Protein AF-A0A7V6JJB6-F1 (afdb_monomer)

Nearest PDB structures (foldseek):
  4g84-assembly1_B  TM=2.401E-01  e=1.263E+00  Homo sapiens
  1nu0-assembly1_A  TM=2.089E-01  e=5.402E+00  Escherichia coli
  7cfy-assembly1_A  TM=2.595E-01  e=8.578E+00  Escherichia coli K-12

pLDDT: mean 91.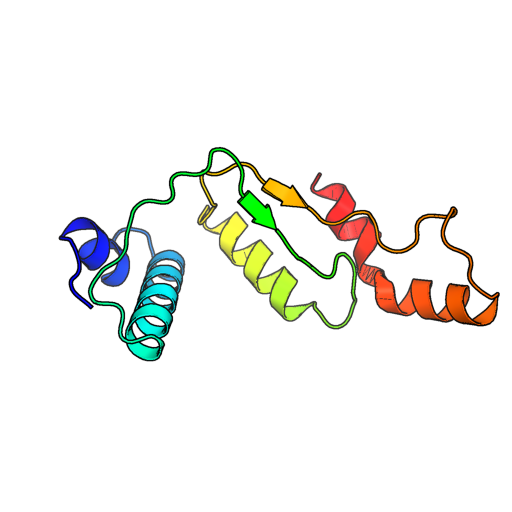01, std 6.94, range [66.25, 98.56]

Mean predicted aligned error: 4.43 Å

Secondary structure (DSSP, 8-state):
-B--HHHHHHHTTTT-HHHHHHHHHHHHHHHHTT--B------SEEEE---TT-GGGHHHHHHHHHHHHTT---SSEEEEPPPTT-TTS---HHHHHHHHHHTTTHHHHHTT-

Radius of gyration: 18.22 Å; Cα contacts (8 Å, |Δi|>4): 94; chains: 1; bounding box: 39×29×49 Å

Solvent-accessible surface area (backbone atoms only — not comparable to full-atom values): 6893 Å² total; per-residue (Å²): 103,60,73,53,73,67,55,47,41,32,48,75,29,79,69,38,68,67,45,13,51,51,46,48,51,55,48,53,52,32,52,77,69,70,36,62,54,87,75,85,84,81,68,77,61,48,7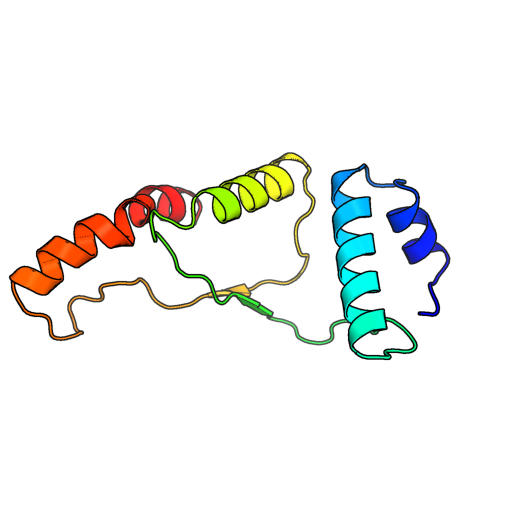4,50,86,64,78,70,21,36,50,90,48,49,71,60,52,54,51,48,52,53,30,56,76,70,67,62,66,79,92,60,51,66,49,67,66,77,72,84,80,52,88,87,57,90,74,53,75,68,52,56,56,53,46,56,58,46,37,61,38,35,69,72,58,58,77,76,111

Sequence (113 aa):
MILTKEQQALLDGEKGETMAKVMKTLIMYGEAFSAERMVPVTSEYGHSVISFGIGVMEPVYDLYSKLLEENVVSKQKFSADPRPLDNKVPSSFLQNIVFKIMYSKQNRLEEQL

Foldseek 3Di:
DDDDPVLVCQLVAVLHDLSVVVSVVVVVVCVVVVHPDDDDDDDQEAEDEDPAQFPVCVVVVVNVVVCVVSVVDDPHHYDYDPDPDDVPDDDDPVRVVVSCNRNVRRVVVVVVD

Structure (mmCIF, N/CA/C/O backbone):
data_AF-A0A7V6JJB6-F1
#
_entry.id   AF-A0A7V6JJB6-F1
#
loop_
_atom_site.group_PDB
_atom_site.id
_atom_site.type_symbol
_atom_site.label_atom_id
_atom_site.label_alt_id
_atom_site.label_comp_id
_atom_site.label_asym_id
_atom_site.label_entity_id
_atom_site.label_seq_id
_atom_site.pdbx_PDB_ins_code
_atom_site.Cartn_x
_atom_site.Cartn_y
_atom_site.Cartn_z
_atom_site.occupancy
_atom_site.B_iso_or_equiv
_atom_site.auth_seq_id
_atom_site.auth_comp_id
_atom_site.auth_asym_id
_atom_site.auth_atom_id
_atom_site.pdbx_PDB_model_num
ATOM 1 N N . MET A 1 1 ? -20.628 -1.430 8.001 1.00 92.69 1 MET A N 1
ATOM 2 C CA . MET 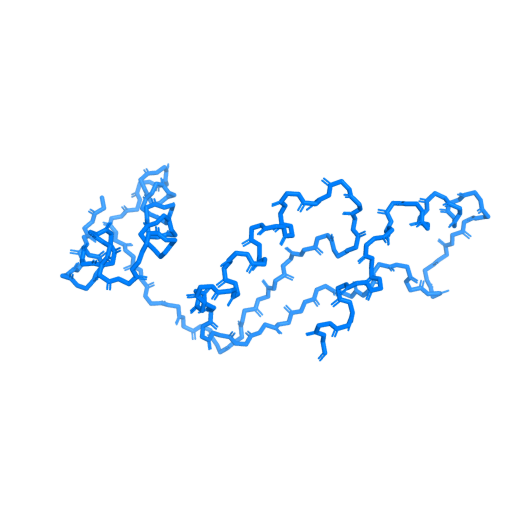A 1 1 ? -19.413 -1.827 8.747 1.00 92.69 1 MET A CA 1
ATOM 3 C C . MET A 1 1 ? -19.491 -1.322 10.182 1.00 92.69 1 MET A C 1
ATOM 5 O O . MET A 1 1 ? -19.837 -0.167 10.386 1.00 92.69 1 MET A O 1
ATOM 9 N N . ILE A 1 2 ? -19.180 -2.166 11.163 1.00 97.50 2 ILE A N 1
ATOM 10 C CA . ILE A 1 2 ? -19.064 -1.829 12.584 1.00 97.50 2 ILE A CA 1
ATOM 11 C C . ILE A 1 2 ? -17.615 -1.412 12.844 1.00 97.50 2 ILE A C 1
ATOM 13 O O . ILE A 1 2 ? -16.695 -2.199 12.607 1.00 97.50 2 ILE A O 1
ATOM 17 N N . LEU A 1 3 ? -17.422 -0.180 13.319 1.00 97.88 3 LEU A N 1
ATOM 18 C CA . LEU A 1 3 ? -16.105 0.390 13.604 1.00 97.88 3 LEU A CA 1
ATOM 19 C C . LEU A 1 3 ? -15.834 0.422 15.108 1.00 97.88 3 LEU A C 1
ATOM 21 O O . LEU A 1 3 ? -16.731 0.691 15.909 1.00 97.88 3 LEU A O 1
ATOM 25 N N . THR A 1 4 ? -14.583 0.180 15.498 1.00 98.25 4 THR A N 1
ATOM 26 C CA . THR A 1 4 ? -14.121 0.485 16.859 1.00 98.25 4 THR A CA 1
ATOM 27 C C . THR A 1 4 ? -13.951 1.995 17.042 1.00 98.25 4 THR A C 1
ATOM 29 O O . THR A 1 4 ? -13.920 2.754 16.071 1.00 98.25 4 THR A O 1
ATOM 32 N N . LYS A 1 5 ? -13.797 2.451 18.293 1.00 98.31 5 LYS A N 1
ATOM 33 C CA . LYS A 1 5 ? -13.536 3.870 18.587 1.00 98.31 5 LYS A CA 1
ATOM 34 C C . LYS A 1 5 ? -12.257 4.361 17.913 1.00 98.31 5 LYS A C 1
ATOM 36 O O . LYS A 1 5 ? -12.242 5.456 17.368 1.00 98.31 5 LYS A O 1
ATOM 41 N N . GLU A 1 6 ? -11.214 3.537 17.908 1.00 97.50 6 GLU A N 1
ATOM 42 C CA . GLU A 1 6 ? -9.943 3.860 17.261 1.00 97.50 6 GLU A CA 1
ATOM 43 C C . GLU A 1 6 ? -10.107 3.96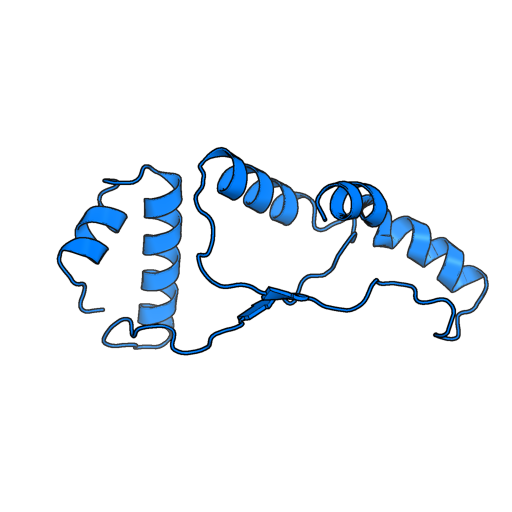8 15.740 1.00 97.50 6 GLU A C 1
ATOM 45 O O . GLU A 1 6 ? -9.571 4.883 15.124 1.00 97.50 6 GLU A O 1
ATOM 50 N N . GLN A 1 7 ? -10.876 3.069 15.118 1.00 97.62 7 GLN A N 1
ATOM 51 C CA . GLN A 1 7 ? -11.141 3.122 13.675 1.00 97.62 7 GLN A CA 1
ATOM 52 C C . GLN A 1 7 ? -11.955 4.360 13.288 1.00 97.62 7 GLN A C 1
ATOM 54 O O . GLN A 1 7 ? -11.655 4.989 12.274 1.00 97.62 7 GLN A O 1
ATOM 59 N N . GLN A 1 8 ? -12.942 4.734 14.107 1.00 98.44 8 GLN A N 1
ATOM 60 C CA . GLN A 1 8 ? -13.708 5.961 13.908 1.00 98.44 8 GLN A CA 1
ATOM 61 C C . GLN A 1 8 ? -12.820 7.203 14.057 1.00 98.44 8 GLN A C 1
ATOM 63 O O . GLN A 1 8 ? -12.848 8.065 13.190 1.00 98.44 8 GLN A O 1
ATOM 68 N N . ALA A 1 9 ? -11.959 7.264 15.077 1.00 98.56 9 ALA A N 1
ATOM 69 C CA . ALA A 1 9 ? -11.045 8.392 15.261 1.00 98.56 9 ALA A CA 1
ATOM 70 C C . ALA A 1 9 ? -10.058 8.552 14.085 1.00 98.56 9 ALA A C 1
ATOM 72 O O . ALA A 1 9 ? -9.776 9.668 13.644 1.00 98.56 9 ALA A O 1
ATOM 73 N N . LEU A 1 10 ? -9.583 7.438 13.513 1.00 97.81 10 LEU A N 1
ATOM 74 C CA . LEU A 1 10 ? -8.785 7.456 12.283 1.00 97.81 10 LEU A CA 1
ATOM 75 C C . LEU A 1 10 ? -9.575 8.002 11.087 1.00 97.81 10 LEU A C 1
ATOM 77 O O . LEU A 1 10 ? -9.028 8.792 10.320 1.00 97.81 10 LEU A O 1
ATOM 81 N N . LEU A 1 11 ? -10.842 7.605 10.933 1.00 98.38 11 LEU A N 1
ATOM 82 C CA . LEU A 1 11 ? -11.730 8.124 9.890 1.00 98.38 11 LEU A CA 1
ATOM 83 C C . LEU A 1 11 ? -12.011 9.625 10.065 1.00 98.38 11 LEU A C 1
ATOM 85 O O . LEU A 1 11 ? -12.048 10.354 9.076 1.00 98.38 11 LEU A O 1
ATOM 89 N N . ASP A 1 12 ? -12.146 10.082 11.310 1.00 98.50 12 ASP A N 1
ATOM 90 C CA . ASP A 1 12 ? -12.384 11.484 11.671 1.00 98.50 12 ASP A CA 1
ATOM 91 C C . ASP A 1 12 ? -11.123 12.360 11.525 1.00 98.50 12 ASP A C 1
ATOM 93 O O . ASP A 1 12 ? -11.190 13.581 11.668 1.00 98.50 12 ASP A O 1
ATOM 97 N N . GLY A 1 13 ? -9.972 11.759 11.201 1.00 98.06 13 GLY A N 1
ATOM 98 C CA . GLY A 1 13 ? -8.743 12.480 10.874 1.00 98.06 13 GLY A CA 1
ATOM 99 C C . GLY A 1 13 ? -7.771 12.680 12.032 1.00 98.06 13 GLY A C 1
ATOM 100 O O . GLY A 1 13 ? -6.847 13.480 11.899 1.00 98.06 13 GLY A O 1
ATOM 101 N N . GLU A 1 14 ? -7.890 11.932 13.135 1.00 98.00 14 GLU A N 1
ATOM 102 C CA . GLU A 1 14 ? -6.963 12.028 14.280 1.00 98.00 14 GLU A CA 1
ATOM 103 C C . GLU A 1 14 ? -5.485 11.815 13.878 1.00 98.00 14 GLU A C 1
ATOM 105 O O . GLU A 1 14 ? -4.567 12.331 14.517 1.00 98.00 14 GLU A O 1
ATOM 110 N N . LYS A 1 15 ? -5.237 11.070 12.793 1.00 96.00 15 LYS A N 1
ATOM 111 C CA . LYS A 1 15 ? -3.900 10.823 12.221 1.00 96.00 15 LYS A CA 1
ATOM 112 C C . LYS A 1 15 ? -3.672 11.522 10.877 1.00 96.00 15 LYS A C 1
ATOM 114 O O . LYS A 1 15 ? -2.849 11.069 10.088 1.00 96.00 15 LYS A O 1
ATOM 119 N N . GLY A 1 16 ? -4.384 12.616 10.624 1.00 97.38 16 GLY A N 1
ATOM 120 C CA . GLY A 1 16 ? -4.266 13.404 9.400 1.00 97.38 16 GLY A CA 1
ATOM 121 C C . GLY A 1 16 ? -5.155 12.916 8.254 1.00 97.38 16 GLY A C 1
ATOM 122 O O . GLY A 1 16 ? -5.751 11.836 8.289 1.00 97.38 16 GLY A O 1
ATOM 123 N N . GLU A 1 17 ? -5.248 13.749 7.216 1.00 97.75 17 GLU A N 1
ATOM 124 C CA . GLU A 1 17 ? -6.193 13.567 6.110 1.00 97.75 17 GLU A CA 1
ATOM 125 C C . GLU A 1 17 ? -5.895 12.313 5.275 1.00 97.75 17 GLU A C 1
ATOM 127 O O . GLU A 1 17 ? -6.816 11.607 4.856 1.00 97.75 17 GLU A O 1
ATOM 132 N N . THR A 1 18 ? -4.619 11.993 5.042 1.00 97.81 18 THR A N 1
ATOM 133 C CA . THR A 1 18 ? -4.255 10.816 4.242 1.00 97.81 18 THR A CA 1
ATOM 134 C C . THR A 1 18 ? -4.624 9.519 4.947 1.00 97.81 18 THR A C 1
ATOM 136 O O . THR A 1 18 ? -5.208 8.638 4.316 1.00 97.81 18 THR A O 1
ATOM 139 N N . MET A 1 19 ? -4.390 9.406 6.259 1.00 97.62 19 MET A N 1
ATOM 140 C CA . MET A 1 19 ? -4.819 8.229 7.019 1.00 97.62 19 MET A CA 1
ATOM 141 C C . MET A 1 19 ? -6.350 8.099 7.052 1.00 97.62 19 MET A C 1
ATOM 143 O O . MET A 1 19 ? -6.870 6.994 6.895 1.00 97.62 19 MET A O 1
ATOM 147 N N . ALA A 1 20 ? -7.084 9.212 7.161 1.00 98.31 20 ALA A N 1
ATOM 148 C CA . ALA A 1 20 ? -8.544 9.196 7.056 1.00 98.31 20 ALA A CA 1
ATOM 149 C C . ALA A 1 20 ? -9.019 8.669 5.691 1.00 98.31 20 ALA A C 1
ATOM 151 O O . ALA A 1 20 ? -9.937 7.849 5.622 1.00 98.31 20 ALA A O 1
ATOM 152 N N . LYS A 1 21 ? -8.359 9.066 4.594 1.00 98.25 21 LYS A N 1
ATOM 153 C CA . LYS A 1 21 ? -8.636 8.538 3.245 1.00 98.25 21 LYS A CA 1
ATOM 154 C C . LYS A 1 21 ? -8.312 7.049 3.119 1.00 98.25 21 LYS A C 1
ATOM 156 O O . LYS A 1 21 ? -9.091 6.321 2.499 1.00 98.25 21 LYS A O 1
ATOM 161 N N . VAL A 1 22 ? -7.221 6.577 3.726 1.00 97.19 22 VAL A N 1
ATOM 162 C CA . VAL A 1 22 ? -6.902 5.141 3.796 1.00 97.19 22 VAL A CA 1
ATOM 163 C C . VAL A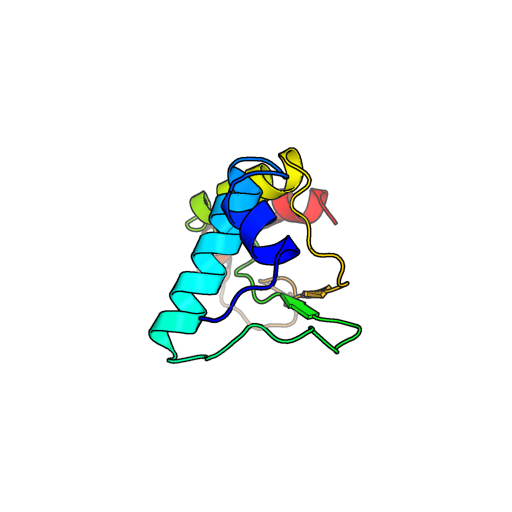 1 22 ? -8.004 4.387 4.542 1.00 97.19 22 VAL A C 1
ATOM 165 O O . VAL A 1 22 ? -8.552 3.424 4.005 1.00 97.19 22 VAL A O 1
ATOM 168 N N . MET A 1 23 ? -8.402 4.859 5.728 1.00 97.75 23 MET A N 1
ATOM 169 C CA . MET A 1 23 ? -9.470 4.244 6.521 1.00 97.75 23 MET A CA 1
ATOM 170 C C . MET A 1 23 ? -10.801 4.216 5.758 1.00 97.75 23 MET A C 1
ATOM 172 O O . MET A 1 23 ? -11.438 3.168 5.659 1.00 97.75 23 MET A O 1
ATOM 176 N N . LYS A 1 24 ? -11.185 5.334 5.129 1.00 98.38 24 LYS A N 1
ATOM 177 C CA . LYS A 1 24 ? -12.379 5.422 4.276 1.00 98.38 24 LYS A CA 1
ATOM 178 C C . LYS A 1 24 ? -12.342 4.410 3.131 1.00 98.38 24 LYS A C 1
ATOM 180 O O . LYS A 1 24 ? -13.349 3.763 2.864 1.00 98.38 24 LYS A O 1
ATOM 185 N N . THR A 1 25 ? -11.190 4.242 2.483 1.00 97.62 25 THR A N 1
ATOM 186 C CA . THR A 1 25 ? -11.016 3.271 1.392 1.00 97.62 25 THR A CA 1
ATOM 187 C C . THR A 1 25 ? -11.243 1.838 1.881 1.00 97.62 25 THR A C 1
ATOM 189 O O . THR A 1 25 ? -11.967 1.079 1.240 1.00 97.62 25 THR A O 1
ATOM 192 N N . LEU A 1 26 ? -10.695 1.470 3.046 1.00 97.19 26 LEU A N 1
ATOM 193 C CA . LEU A 1 26 ? -10.924 0.151 3.649 1.00 97.19 26 LEU A CA 1
ATOM 194 C C . LEU A 1 26 ? -12.400 -0.074 4.007 1.00 97.19 26 LEU A C 1
ATOM 196 O O . LEU A 1 26 ? -12.917 -1.172 3.810 1.00 97.19 26 LEU A O 1
ATOM 200 N N . ILE A 1 27 ? -13.088 0.963 4.494 1.00 98.06 27 ILE A N 1
ATOM 201 C CA . ILE A 1 27 ? -14.525 0.903 4.787 1.00 98.06 27 ILE A CA 1
ATOM 202 C C . ILE A 1 27 ? -15.334 0.675 3.515 1.00 98.06 27 ILE A C 1
ATOM 204 O O . ILE A 1 27 ? -16.161 -0.231 3.493 1.00 98.06 27 ILE A O 1
ATOM 208 N N . MET A 1 28 ? -15.051 1.432 2.452 1.00 98.38 28 MET A N 1
ATOM 209 C CA . MET A 1 28 ? -15.728 1.282 1.163 1.00 98.38 28 MET A CA 1
ATOM 210 C C . MET A 1 28 ? -15.557 -0.130 0.590 1.00 98.38 28 MET A C 1
A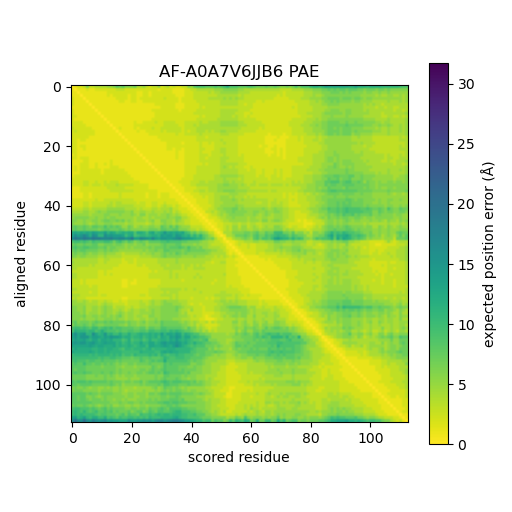TOM 212 O O . MET A 1 28 ? -16.527 -0.706 0.104 1.00 98.38 28 MET A O 1
ATOM 216 N N . TYR A 1 29 ? -14.358 -0.720 0.686 1.00 98.00 29 TYR A N 1
ATOM 217 C CA . TYR A 1 29 ? -14.161 -2.124 0.314 1.00 98.00 29 TYR A CA 1
ATOM 218 C C . TYR A 1 29 ? -14.993 -3.065 1.186 1.00 98.00 29 TYR A C 1
ATOM 220 O O . TYR A 1 29 ? -15.683 -3.933 0.657 1.00 98.00 29 TYR A O 1
ATOM 228 N N . GLY A 1 30 ? -14.969 -2.886 2.508 1.00 97.88 30 GLY A N 1
ATOM 229 C CA . GLY A 1 30 ? -15.780 -3.685 3.423 1.00 97.88 30 GLY A CA 1
ATOM 230 C C . GLY A 1 30 ? -17.267 -3.645 3.068 1.00 97.88 30 GLY A C 1
ATOM 231 O O . GLY A 1 30 ? -17.898 -4.689 2.957 1.00 97.88 30 GLY A O 1
ATOM 232 N N . GLU A 1 31 ? -17.818 -2.462 2.808 1.00 97.69 31 GLU A N 1
ATOM 233 C CA . GLU A 1 31 ? -19.215 -2.290 2.396 1.00 97.69 31 GLU A CA 1
ATOM 234 C C . GLU A 1 31 ? -19.513 -2.947 1.046 1.00 97.69 31 GLU A C 1
ATOM 236 O O . GLU A 1 31 ? -20.503 -3.670 0.932 1.00 97.69 31 GLU A O 1
ATOM 241 N N . ALA A 1 32 ? -18.635 -2.775 0.053 1.00 98.25 32 ALA A N 1
ATOM 242 C CA . ALA A 1 32 ? -18.776 -3.407 -1.259 1.00 98.25 32 ALA A CA 1
ATOM 243 C C . ALA A 1 32 ? -18.816 -4.944 -1.170 1.00 98.25 32 ALA A C 1
ATOM 245 O O . ALA A 1 32 ? -19.536 -5.590 -1.930 1.00 98.25 32 ALA A O 1
ATOM 246 N N . PHE A 1 33 ? -18.089 -5.526 -0.214 1.00 97.69 33 PHE A N 1
ATOM 247 C CA . PHE A 1 33 ? -18.065 -6.968 0.040 1.00 97.69 33 PHE A CA 1
ATOM 248 C C . PHE A 1 33 ? -19.024 -7.419 1.154 1.00 97.69 33 PHE A C 1
ATOM 250 O O . PHE A 1 33 ? -18.956 -8.570 1.581 1.00 97.69 33 PHE A O 1
ATOM 257 N N . SER A 1 34 ? -19.930 -6.550 1.622 1.00 97.62 34 SER A N 1
ATOM 258 C CA . SER A 1 34 ? -20.871 -6.846 2.719 1.00 97.62 34 SER A CA 1
ATOM 259 C C . SER A 1 34 ? -20.192 -7.341 4.007 1.00 97.62 34 SER A C 1
ATOM 261 O O . SER A 1 34 ? -20.752 -8.135 4.762 1.00 97.62 34 SER A O 1
ATOM 263 N N . ALA A 1 35 ? -18.972 -6.876 4.272 1.00 98.12 35 ALA A N 1
ATOM 264 C CA . ALA A 1 35 ? -18.240 -7.177 5.488 1.00 98.12 35 ALA A CA 1
ATOM 265 C C . ALA A 1 35 ? -18.870 -6.464 6.693 1.00 98.12 35 ALA A C 1
ATOM 267 O O . ALA A 1 35 ? -19.170 -5.267 6.670 1.00 98.12 35 ALA A O 1
ATOM 268 N N . GLU A 1 36 ? -19.026 -7.203 7.789 1.00 97.94 36 GLU A N 1
ATOM 269 C CA . GLU A 1 36 ? -19.588 -6.655 9.020 1.00 97.94 36 GLU A CA 1
ATOM 270 C C . GLU A 1 36 ? -18.575 -5.774 9.759 1.00 97.94 36 GLU A C 1
ATOM 272 O O . GLU A 1 36 ? -18.941 -4.714 10.256 1.00 97.94 36 GLU A O 1
ATOM 277 N N . ARG A 1 37 ? -17.300 -6.178 9.811 1.00 97.88 37 ARG A N 1
ATOM 278 C CA . ARG A 1 37 ? -16.240 -5.523 10.595 1.00 97.88 37 ARG A CA 1
ATOM 279 C C . ARG A 1 37 ? -14.855 -5.773 10.004 1.00 97.88 37 ARG A C 1
ATOM 281 O O . ARG A 1 37 ? -14.646 -6.753 9.293 1.00 97.88 37 ARG A O 1
ATOM 288 N N . MET A 1 38 ? -13.888 -4.943 10.387 1.00 96.44 38 MET A N 1
ATOM 289 C CA . MET A 1 38 ? -12.471 -5.222 10.133 1.00 96.44 38 MET A CA 1
ATOM 290 C C . MET A 1 38 ? -11.943 -6.292 11.099 1.00 96.44 38 MET A C 1
ATOM 292 O O . MET A 1 38 ? -12.398 -6.403 12.242 1.00 96.44 38 MET A O 1
ATOM 296 N N . VAL A 1 39 ? -10.952 -7.062 10.652 1.00 94.94 39 VAL A N 1
ATOM 297 C CA . VAL A 1 39 ? -10.265 -8.080 11.459 1.00 94.94 39 VAL A CA 1
ATOM 298 C C . VAL A 1 39 ? -8.757 -7.812 11.489 1.00 94.94 39 VAL A C 1
ATOM 300 O O . VAL A 1 39 ? -8.234 -7.228 10.539 1.00 94.94 39 VAL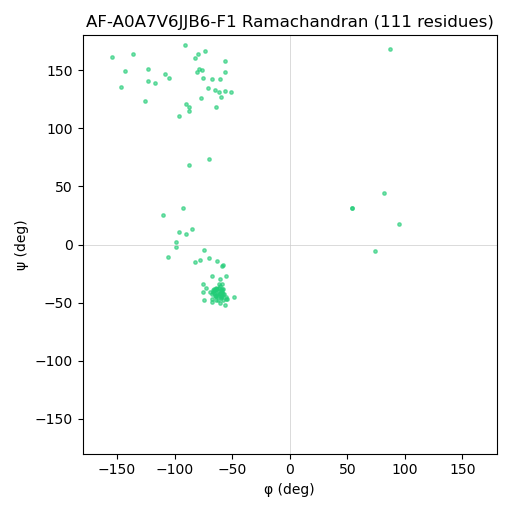 A O 1
ATOM 303 N N . PRO A 1 40 ? -8.044 -8.205 12.561 1.00 92.50 40 PRO A N 1
ATOM 304 C CA . PRO A 1 40 ? -6.594 -8.059 12.617 1.00 92.50 40 PRO A CA 1
ATOM 305 C C . PRO A 1 40 ? -5.906 -8.837 11.495 1.00 92.50 40 PRO A C 1
ATOM 307 O O . PRO A 1 40 ? -6.296 -9.963 11.186 1.00 92.50 40 PRO A O 1
ATOM 310 N N . VAL A 1 41 ? -4.844 -8.263 10.934 1.00 91.56 41 VAL A N 1
ATOM 311 C CA . VAL A 1 41 ? -3.949 -9.000 10.038 1.00 91.56 41 VAL A CA 1
ATOM 312 C C . VAL A 1 41 ? -3.039 -9.886 10.888 1.00 91.56 41 VAL A C 1
ATOM 314 O O . VAL A 1 41 ? -2.403 -9.399 11.820 1.00 91.56 41 VAL A O 1
ATOM 317 N N . THR A 1 42 ? -2.999 -11.185 10.593 1.00 91.69 42 THR A N 1
ATOM 318 C CA . THR A 1 42 ? -2.299 -12.188 11.417 1.00 91.69 42 THR A CA 1
ATOM 319 C C . THR A 1 42 ? -0.989 -12.690 10.816 1.00 91.69 42 THR A C 1
ATOM 321 O O . THR A 1 42 ? -0.239 -13.379 11.503 1.00 91.69 42 THR A O 1
ATOM 324 N N . SER A 1 43 ? -0.695 -12.376 9.552 1.00 90.56 43 SER A N 1
ATOM 325 C CA . SER A 1 43 ? 0.548 -12.806 8.914 1.00 90.56 43 SER A CA 1
ATOM 326 C C . SER A 1 43 ? 1.744 -11.979 9.397 1.00 90.56 43 SER A C 1
ATOM 328 O O . SER A 1 43 ? 1.647 -10.768 9.595 1.00 90.56 43 SER A O 1
ATOM 330 N N . GLU A 1 44 ? 2.899 -12.628 9.553 1.00 88.88 44 GLU A N 1
ATOM 331 C CA . GLU A 1 44 ? 4.157 -11.932 9.858 1.00 88.88 44 GLU A CA 1
ATOM 332 C C . GLU A 1 44 ? 4.635 -11.102 8.655 1.00 88.88 44 GLU A C 1
ATOM 334 O O . GLU A 1 44 ? 5.060 -9.955 8.804 1.00 88.88 44 GLU A O 1
ATOM 339 N N . TYR A 1 45 ? 4.494 -11.670 7.453 1.00 90.38 45 TYR A N 1
ATOM 340 C CA . TYR A 1 45 ? 4.854 -11.040 6.186 1.00 90.38 45 TYR A CA 1
ATOM 341 C C . TYR A 1 45 ? 3.616 -10.843 5.308 1.00 90.38 45 TYR A C 1
ATOM 343 O O . TYR A 1 45 ? 2.746 -11.715 5.220 1.00 90.38 45 TYR A O 1
ATOM 351 N N . GLY A 1 46 ? 3.542 -9.687 4.654 1.00 89.38 46 GLY A N 1
ATOM 352 C CA . GLY A 1 46 ? 2.692 -9.461 3.491 1.00 89.38 46 GLY A CA 1
ATOM 353 C C . GLY A 1 46 ? 3.443 -9.763 2.193 1.00 89.38 46 GLY A C 1
ATOM 354 O O . GLY A 1 46 ? 4.660 -9.958 2.186 1.00 89.38 46 GLY A O 1
ATOM 355 N N . HIS A 1 47 ? 2.720 -9.757 1.079 1.00 89.94 47 HIS A N 1
ATOM 356 C CA . HIS A 1 47 ? 3.307 -9.764 -0.256 1.00 89.94 47 HIS A CA 1
ATOM 357 C C . HIS A 1 47 ? 2.749 -8.579 -1.039 1.00 89.94 47 HIS A C 1
ATOM 359 O O . HIS A 1 47 ? 1.532 -8.420 -1.134 1.00 89.94 47 HIS A O 1
ATOM 365 N N . SER A 1 48 ? 3.635 -7.722 -1.538 1.00 84.88 48 SER A N 1
ATOM 366 C CA . SER A 1 48 ? 3.260 -6.570 -2.350 1.00 84.88 48 SER A CA 1
ATOM 367 C C . SER A 1 48 ? 3.386 -6.942 -3.820 1.00 84.88 48 SER A C 1
ATOM 369 O O . SER A 1 48 ? 4.499 -7.130 -4.316 1.00 84.88 48 SER A O 1
ATOM 371 N N . VAL A 1 49 ? 2.242 -7.041 -4.497 1.00 83.88 49 VAL A N 1
ATOM 372 C CA . VAL A 1 49 ? 2.185 -7.196 -5.953 1.00 83.88 49 VAL A CA 1
ATOM 373 C C . VAL A 1 49 ? 2.190 -5.809 -6.562 1.00 83.88 49 VAL A C 1
ATOM 375 O O . VAL A 1 49 ? 1.256 -5.027 -6.366 1.00 83.88 49 VAL A O 1
ATOM 378 N N . ILE A 1 50 ? 3.241 -5.489 -7.302 1.00 75.00 50 ILE A N 1
ATOM 379 C CA . ILE A 1 50 ? 3.379 -4.184 -7.935 1.00 75.00 50 ILE A CA 1
ATOM 380 C C . ILE A 1 50 ? 4.101 -4.342 -9.264 1.00 75.00 50 ILE A C 1
ATOM 382 O O . ILE A 1 50 ? 5.125 -5.006 -9.391 1.00 75.00 50 ILE A O 1
ATOM 386 N N . SER A 1 51 ? 3.565 -3.665 -10.275 1.00 73.62 51 SER A N 1
ATOM 387 C CA . SER A 1 51 ? 4.224 -3.484 -11.563 1.00 73.62 51 SER A CA 1
ATOM 388 C C . SER A 1 51 ? 5.420 -2.537 -11.417 1.00 73.62 51 SER A C 1
ATOM 390 O O . SER A 1 51 ? 5.352 -1.360 -11.786 1.00 73.62 51 SER A O 1
ATOM 392 N N . PHE A 1 52 ? 6.499 -3.036 -10.810 1.00 75.62 52 PHE A N 1
ATOM 393 C CA . PHE A 1 52 ? 7.730 -2.287 -10.587 1.00 75.62 52 PHE A CA 1
ATOM 394 C C . PHE A 1 52 ? 8.205 -1.651 -11.886 1.00 75.62 52 PHE A C 1
ATOM 396 O O . PHE A 1 52 ? 8.235 -2.288 -12.932 1.00 75.62 52 PHE A O 1
ATOM 403 N N . GLY A 1 53 ? 8.516 -0.363 -11.821 1.00 81.75 53 GLY A N 1
ATOM 404 C CA . GLY A 1 53 ? 9.176 0.370 -12.890 1.00 81.75 53 GLY A CA 1
ATOM 405 C C . GLY A 1 53 ? 8.322 0.707 -14.110 1.00 81.75 53 GLY A C 1
ATOM 406 O O . GLY A 1 53 ? 8.819 1.440 -14.965 1.00 81.75 53 GLY A O 1
ATOM 407 N N . ILE A 1 54 ? 7.072 0.236 -14.213 1.00 90.12 54 ILE A N 1
ATOM 408 C CA . ILE A 1 54 ? 6.217 0.552 -15.359 1.00 90.12 54 ILE A CA 1
ATOM 409 C C . ILE A 1 54 ? 5.916 2.056 -15.416 1.00 90.12 54 ILE A C 1
ATOM 411 O O . ILE A 1 54 ? 5.257 2.609 -14.540 1.00 90.12 54 ILE A O 1
ATOM 415 N N . GLY A 1 55 ? 6.330 2.718 -16.498 1.00 86.62 55 GLY A N 1
ATOM 416 C CA . GLY A 1 55 ? 6.220 4.173 -16.641 1.00 86.62 55 GLY A CA 1
ATOM 417 C C . GLY A 1 55 ? 4.795 4.724 -16.518 1.00 86.62 55 GLY A C 1
ATOM 418 O O . GLY A 1 55 ? 4.601 5.758 -15.889 1.00 86.62 55 GLY A O 1
ATOM 419 N N . VAL A 1 56 ? 3.786 4.016 -17.045 1.00 88.75 56 VAL A N 1
ATOM 420 C CA . VAL A 1 56 ? 2.376 4.459 -16.993 1.00 88.75 56 VAL A CA 1
ATOM 421 C C . VAL A 1 56 ? 1.768 4.407 -15.583 1.00 88.75 56 VAL A C 1
ATOM 423 O O . VAL A 1 56 ? 0.708 4.976 -15.345 1.00 88.75 56 VAL A O 1
ATOM 426 N N . MET A 1 57 ? 2.447 3.767 -14.626 1.00 89.94 57 MET A N 1
ATOM 427 C CA . MET A 1 57 ? 2.005 3.669 -13.231 1.00 89.94 57 MET A CA 1
ATOM 428 C C . MET A 1 57 ? 2.416 4.886 -12.384 1.00 89.94 57 MET A C 1
ATOM 430 O O . MET A 1 57 ? 2.312 4.837 -11.161 1.00 89.94 57 MET A O 1
ATOM 434 N N . GLU A 1 58 ? 2.857 5.986 -13.003 1.00 86.38 58 GLU A N 1
ATOM 435 C CA . GLU A 1 58 ? 3.279 7.215 -12.315 1.00 86.38 58 GLU A CA 1
ATOM 436 C C . GLU A 1 58 ? 2.296 7.719 -11.239 1.00 86.38 58 GLU A C 1
ATOM 438 O O . GLU A 1 58 ? 2.750 7.912 -10.111 1.00 86.38 58 GLU A O 1
ATOM 443 N N . PRO A 1 59 ? 0.967 7.780 -11.471 1.00 90.25 59 PRO A N 1
ATOM 444 C CA . PRO A 1 59 ? 0.019 8.189 -10.428 1.00 90.25 59 PRO A CA 1
ATOM 445 C C . PRO A 1 59 ? 0.012 7.278 -9.189 1.00 90.25 59 PRO A C 1
ATOM 447 O O . PRO A 1 59 ? -0.269 7.729 -8.080 1.00 90.25 59 PRO A O 1
ATOM 450 N N . VAL A 1 60 ? 0.317 5.987 -9.360 1.00 89.31 60 VAL A N 1
ATOM 451 C CA . VAL A 1 60 ? 0.429 5.038 -8.242 1.00 89.31 60 VAL A CA 1
ATOM 452 C C . VAL A 1 60 ? 1.703 5.306 -7.447 1.00 89.31 60 VAL A C 1
ATOM 454 O O . VAL A 1 60 ? 1.687 5.244 -6.220 1.00 89.31 60 VAL A O 1
ATOM 457 N N . TYR A 1 61 ? 2.796 5.659 -8.122 1.00 87.94 61 TYR A N 1
ATOM 458 C CA . TYR A 1 61 ? 4.022 6.049 -7.434 1.00 87.94 61 TYR A CA 1
ATOM 459 C C . TYR A 1 61 ? 3.858 7.358 -6.662 1.00 87.94 61 TYR A C 1
ATOM 461 O O . TYR A 1 61 ? 4.346 7.446 -5.541 1.00 87.94 61 TYR A O 1
ATOM 469 N N . ASP A 1 62 ? 3.135 8.334 -7.209 1.00 91.56 62 ASP A N 1
ATOM 470 C CA . ASP A 1 62 ? 2.844 9.591 -6.510 1.00 91.56 62 ASP A CA 1
ATOM 471 C C . ASP A 1 62 ? 1.999 9.352 -5.251 1.00 91.56 62 ASP A C 1
ATOM 473 O O . ASP A 1 62 ? 2.247 9.953 -4.203 1.00 91.56 62 ASP A O 1
ATOM 477 N N . LEU A 1 63 ? 1.045 8.415 -5.316 1.00 92.38 63 LEU A N 1
ATOM 478 C CA . LEU A 1 63 ? 0.312 7.961 -4.135 1.00 92.38 63 LEU A CA 1
ATOM 479 C C . LEU A 1 63 ? 1.258 7.362 -3.084 1.00 92.38 63 LEU A C 1
ATOM 481 O O . LEU A 1 63 ? 1.129 7.689 -1.906 1.00 92.38 63 LEU A O 1
ATOM 485 N N . TYR A 1 64 ? 2.210 6.511 -3.479 1.00 89.94 64 TYR A N 1
ATOM 486 C CA . TYR A 1 64 ? 3.184 5.956 -2.535 1.00 89.94 64 TYR A CA 1
ATOM 487 C C . TYR A 1 64 ? 4.085 7.024 -1.925 1.00 89.94 64 TYR A C 1
ATOM 489 O O . TYR A 1 64 ? 4.253 7.019 -0.709 1.00 89.94 64 TYR A O 1
ATOM 497 N N . SER A 1 65 ? 4.602 7.963 -2.722 1.00 91.62 65 SER A N 1
ATOM 498 C CA . SER A 1 65 ? 5.378 9.094 -2.205 1.00 91.62 65 SER A CA 1
ATOM 499 C C . SER A 1 65 ? 4.586 9.869 -1.157 1.00 91.62 65 SER A C 1
ATOM 501 O O . SER A 1 65 ? 5.083 10.074 -0.055 1.00 91.62 65 SER A O 1
ATOM 503 N N . LYS A 1 66 ? 3.316 10.184 -1.433 1.00 95.06 66 LYS A N 1
ATOM 504 C CA . LYS A 1 66 ? 2.442 10.857 -0.466 1.00 95.06 66 LYS A CA 1
ATOM 505 C C . LYS A 1 66 ? 2.256 10.057 0.829 1.00 95.06 66 LYS A C 1
ATOM 507 O O . LYS A 1 66 ? 2.309 10.623 1.918 1.00 95.06 66 LYS A O 1
ATOM 512 N N . LEU A 1 67 ? 2.033 8.745 0.729 1.00 95.00 67 LEU A N 1
ATOM 513 C CA . LEU A 1 67 ? 1.899 7.878 1.906 1.00 95.00 67 LEU A CA 1
ATOM 514 C C . LEU A 1 67 ? 3.187 7.857 2.742 1.00 95.00 67 LEU A C 1
ATOM 516 O O . LEU A 1 67 ? 3.115 7.915 3.968 1.00 95.00 67 LEU A O 1
ATOM 520 N N . LEU A 1 68 ? 4.351 7.799 2.090 1.00 92.25 68 LEU A N 1
ATOM 521 C CA . LEU A 1 68 ? 5.660 7.811 2.745 1.00 92.25 68 LEU A CA 1
ATOM 522 C C . LEU A 1 68 ? 5.951 9.159 3.417 1.00 92.25 68 LEU A C 1
ATOM 524 O O . LEU A 1 68 ? 6.348 9.181 4.580 1.00 92.25 68 LEU A O 1
ATOM 528 N N . GLU A 1 69 ? 5.712 10.270 2.718 1.00 95.00 69 GLU A N 1
ATOM 529 C CA . GLU A 1 69 ? 5.907 11.637 3.223 1.00 95.00 69 GLU A CA 1
ATOM 530 C C . GLU A 1 69 ? 5.070 11.918 4.477 1.00 95.00 69 GLU A C 1
ATOM 532 O O . GLU A 1 69 ? 5.546 12.554 5.417 1.00 95.00 69 GLU A O 1
ATOM 537 N N . GLU A 1 70 ? 3.841 11.398 4.530 1.00 96.25 70 GLU A N 1
ATOM 538 C CA . GLU A 1 70 ? 2.945 11.541 5.683 1.00 96.25 70 GLU A CA 1
ATOM 539 C C . GLU A 1 70 ? 3.101 10.415 6.725 1.00 96.25 70 GLU A C 1
ATOM 541 O O . GLU A 1 70 ? 2.316 10.323 7.671 1.00 96.25 70 GLU A O 1
ATOM 546 N N . ASN A 1 71 ? 4.117 9.554 6.582 1.00 93.31 71 ASN A N 1
ATOM 547 C CA . ASN A 1 71 ? 4.399 8.421 7.471 1.00 93.31 71 ASN A CA 1
ATOM 548 C C . ASN A 1 71 ? 3.195 7.465 7.660 1.00 93.31 71 ASN A C 1
ATOM 550 O O . ASN A 1 71 ? 3.018 6.829 8.704 1.00 93.31 71 ASN A O 1
ATOM 554 N N . VAL A 1 72 ? 2.357 7.344 6.627 1.00 95.62 72 VAL A N 1
ATOM 555 C CA . VAL A 1 72 ? 1.226 6.412 6.527 1.00 95.62 72 VAL A CA 1
ATOM 556 C C . VAL A 1 72 ? 1.748 5.096 5.950 1.00 95.62 72 VAL A C 1
ATOM 558 O O . VAL A 1 72 ? 1.472 4.718 4.813 1.00 95.62 72 VAL A O 1
ATOM 561 N N . VAL A 1 73 ? 2.563 4.403 6.744 1.00 91.00 73 VAL A N 1
ATOM 562 C CA . VAL A 1 73 ? 3.263 3.182 6.326 1.00 91.00 73 VAL A CA 1
ATOM 563 C C . VAL A 1 73 ? 2.682 1.935 6.984 1.00 91.00 73 VAL A C 1
ATOM 565 O O . VAL A 1 73 ? 2.216 1.958 8.126 1.00 91.00 73 VAL A O 1
ATOM 568 N N . SER A 1 74 ? 2.713 0.815 6.260 1.00 88.94 74 SER A N 1
ATOM 569 C CA . SER A 1 74 ? 2.347 -0.479 6.835 1.00 88.94 74 SER A CA 1
ATOM 570 C C . SER A 1 74 ? 3.371 -0.909 7.887 1.00 88.94 74 SER A C 1
ATOM 572 O O . SER A 1 74 ? 4.572 -0.711 7.725 1.00 88.94 74 SER A O 1
ATOM 574 N N . LYS A 1 75 ? 2.889 -1.538 8.964 1.00 87.62 75 LYS A N 1
ATOM 575 C CA . LYS A 1 75 ? 3.743 -2.109 10.018 1.00 87.62 75 LYS A CA 1
ATOM 576 C C . LYS A 1 75 ? 4.279 -3.499 9.666 1.00 87.62 75 LYS A C 1
ATOM 578 O O . LYS A 1 75 ? 5.172 -3.991 10.350 1.00 87.62 75 LYS A O 1
ATOM 583 N N . GLN A 1 76 ? 3.709 -4.153 8.654 1.00 89.62 76 GLN A N 1
ATOM 584 C CA . GLN A 1 76 ? 4.158 -5.469 8.207 1.00 89.62 76 GLN A CA 1
ATOM 585 C C . GLN A 1 76 ? 5.380 -5.341 7.300 1.00 89.62 76 GLN A C 1
ATOM 587 O O . GLN A 1 76 ? 5.511 -4.380 6.544 1.00 89.62 76 GLN A O 1
ATOM 592 N N . LYS A 1 77 ? 6.253 -6.348 7.340 1.00 88.50 77 LYS A N 1
ATOM 593 C CA . LYS A 1 77 ? 7.288 -6.525 6.318 1.00 88.50 77 LYS A CA 1
ATOM 594 C C . LYS A 1 77 ? 6.663 -7.153 5.077 1.00 88.50 77 LYS A C 1
ATOM 596 O O . LYS A 1 77 ? 5.707 -7.918 5.191 1.00 88.50 77 LYS A O 1
ATOM 601 N N . PHE A 1 78 ? 7.228 -6.870 3.909 1.00 87.31 78 PHE A N 1
ATOM 602 C CA . PHE A 1 78 ? 6.730 -7.392 2.640 1.00 87.31 78 PHE A CA 1
ATOM 603 C C . PHE A 1 78 ? 7.815 -8.154 1.891 1.00 87.31 78 PHE A C 1
ATOM 605 O O . PHE A 1 78 ? 8.967 -7.728 1.854 1.00 87.31 78 PHE A O 1
ATOM 612 N N . SER A 1 79 ? 7.426 -9.260 1.259 1.00 87.50 79 SER A N 1
ATOM 613 C CA . SER A 1 79 ? 8.091 -9.704 0.036 1.00 87.50 79 SER A CA 1
ATOM 614 C C . SER A 1 79 ? 7.513 -8.941 -1.155 1.00 87.50 79 SER A C 1
ATOM 616 O O . SER A 1 79 ? 6.411 -8.391 -1.078 1.00 87.50 79 SER A O 1
ATOM 618 N N . ALA A 1 80 ? 8.243 -8.915 -2.261 1.00 84.38 80 ALA A N 1
ATOM 619 C CA . ALA A 1 80 ? 7.800 -8.262 -3.480 1.00 84.38 80 ALA A CA 1
ATOM 620 C C . ALA A 1 80 ? 8.097 -9.130 -4.701 1.00 84.38 80 ALA A C 1
ATOM 622 O O . ALA A 1 80 ? 8.876 -10.086 -4.613 1.00 84.38 80 ALA A O 1
ATOM 623 N N . ASP A 1 81 ? 7.456 -8.803 -5.819 1.00 83.56 81 ASP A N 1
ATOM 624 C CA . ASP A 1 81 ? 7.706 -9.465 -7.095 1.00 83.56 81 ASP A CA 1
ATOM 625 C C . ASP A 1 81 ? 9.191 -9.381 -7.504 1.00 83.56 81 ASP A C 1
ATOM 627 O O . ASP A 1 81 ? 9.874 -8.397 -7.190 1.00 83.56 81 ASP A O 1
ATOM 631 N N . PRO A 1 82 ? 9.717 -10.391 -8.224 1.00 78.31 82 PRO A N 1
ATOM 632 C CA . PRO A 1 82 ? 11.043 -10.314 -8.824 1.00 78.31 82 PRO A CA 1
ATOM 633 C C . PRO A 1 82 ? 11.177 -9.104 -9.751 1.00 78.31 82 PRO A C 1
ATOM 635 O O . PRO A 1 82 ? 10.196 -8.602 -10.302 1.00 78.31 82 PRO A O 1
ATOM 638 N N . ARG A 1 83 ? 12.421 -8.675 -9.988 1.00 80.38 83 ARG A N 1
ATOM 639 C CA . ARG A 1 83 ? 12.693 -7.578 -10.920 1.00 80.38 83 ARG A CA 1
ATOM 640 C C . ARG A 1 83 ? 12.115 -7.901 -12.302 1.00 80.38 83 ARG A C 1
ATOM 642 O O . ARG A 1 83 ? 12.367 -8.995 -12.822 1.00 80.38 83 ARG A O 1
ATOM 649 N N . PRO A 1 84 ? 11.390 -6.961 -12.926 1.00 74.44 84 PRO A N 1
ATOM 650 C CA . PRO A 1 84 ? 11.007 -7.126 -14.311 1.00 74.44 84 PRO A CA 1
ATOM 651 C C . PRO A 1 84 ? 12.283 -7.111 -15.154 1.00 74.44 84 PRO A C 1
ATOM 653 O O . PRO A 1 84 ? 13.119 -6.228 -14.979 1.00 74.44 84 PRO A O 1
ATOM 656 N N . LEU A 1 85 ? 12.417 -8.061 -16.084 1.00 77.31 85 LEU A N 1
ATOM 657 C CA . LEU A 1 85 ? 13.574 -8.223 -16.986 1.00 77.31 85 LEU A CA 1
ATOM 658 C C . LEU A 1 85 ? 14.787 -8.960 -16.397 1.00 77.31 85 LEU A C 1
ATOM 660 O O . LEU A 1 85 ? 15.930 -8.567 -16.621 1.00 77.31 85 LEU A O 1
ATOM 664 N N . ASP A 1 86 ? 14.560 -10.072 -15.696 1.00 79.31 86 ASP A N 1
ATOM 665 C CA . ASP A 1 86 ? 15.647 -11.013 -15.408 1.00 79.31 86 ASP A CA 1
ATOM 666 C C . ASP A 1 86 ? 16.254 -11.542 -16.724 1.00 79.31 86 ASP A C 1
ATOM 668 O O . ASP A 1 86 ? 15.551 -12.078 -17.582 1.00 79.31 86 ASP A O 1
ATOM 672 N N . ASN A 1 87 ? 17.577 -11.422 -16.862 1.00 80.19 87 ASN A N 1
ATOM 673 C CA . ASN A 1 87 ? 18.354 -11.863 -18.026 1.00 80.19 87 ASN A CA 1
ATOM 674 C C . ASN A 1 87 ? 18.200 -13.365 -18.333 1.00 80.19 87 ASN A C 1
ATOM 676 O O . ASN A 1 87 ? 18.564 -13.818 -19.418 1.00 80.19 87 ASN A O 1
ATOM 680 N N . LYS A 1 88 ? 17.712 -14.153 -17.369 1.00 84.81 88 LYS A N 1
ATOM 681 C CA . LYS A 1 88 ? 17.412 -15.581 -17.521 1.00 84.81 88 LYS A CA 1
ATOM 682 C C . LYS A 1 88 ? 16.092 -15.838 -18.249 1.00 84.81 88 LYS A C 1
ATOM 684 O O . LYS A 1 88 ? 15.848 -16.975 -18.645 1.00 84.81 88 LYS A O 1
ATOM 689 N N . VAL A 1 89 ? 15.244 -14.823 -18.420 1.00 84.75 89 VAL A N 1
ATOM 690 C CA . VAL A 1 89 ? 13.984 -14.930 -19.161 1.00 84.75 89 VAL A CA 1
ATOM 691 C C . VAL A 1 89 ? 14.256 -14.648 -20.643 1.00 84.75 89 VAL A C 1
ATOM 693 O O . VAL A 1 89 ? 14.691 -13.546 -20.977 1.00 84.75 89 VAL A O 1
ATOM 696 N N . PRO A 1 90 ? 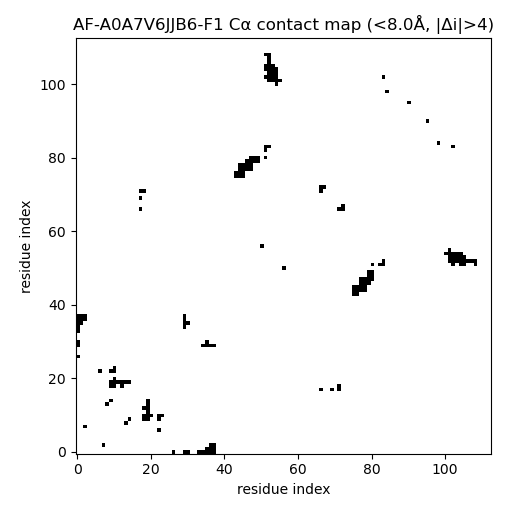14.014 -15.608 -21.558 1.00 89.31 90 PRO A N 1
ATOM 697 C CA . PRO A 1 90 ? 14.268 -15.407 -22.980 1.00 89.31 90 PRO A CA 1
ATOM 698 C C . PRO A 1 90 ? 13.429 -14.264 -23.562 1.00 89.31 90 PRO A C 1
ATOM 700 O O . PRO A 1 90 ? 12.208 -14.235 -23.407 1.00 89.31 90 PRO A O 1
ATOM 703 N N . SER A 1 91 ? 14.080 -13.361 -24.292 1.00 91.06 91 SER A N 1
ATOM 704 C CA . SER A 1 91 ? 13.436 -12.248 -24.987 1.00 91.06 91 SER A CA 1
ATOM 705 C C . SER A 1 91 ? 14.110 -11.966 -26.331 1.00 91.06 91 SER A C 1
ATOM 707 O O . SER A 1 91 ? 15.311 -12.174 -26.518 1.00 91.06 91 SER A O 1
ATOM 709 N N . SER A 1 92 ? 13.334 -11.484 -27.299 1.00 94.25 92 SER A N 1
ATOM 710 C CA . SER A 1 92 ? 13.860 -11.035 -28.587 1.00 94.25 92 SER A CA 1
ATOM 711 C C . SER A 1 92 ? 14.468 -9.632 -28.491 1.00 94.25 92 SER A C 1
ATOM 713 O O . SER A 1 92 ? 14.203 -8.866 -27.561 1.00 94.25 92 SER A O 1
ATOM 715 N N . PHE A 1 93 ? 15.256 -9.247 -29.496 1.00 93.75 93 PHE A N 1
ATOM 716 C CA . PHE A 1 93 ? 15.837 -7.904 -29.574 1.00 93.75 93 PHE A CA 1
ATOM 717 C C . PHE A 1 93 ? 14.778 -6.788 -29.502 1.00 93.75 93 PHE A C 1
ATOM 719 O O . PHE A 1 93 ? 14.937 -5.837 -28.739 1.00 93.75 93 PHE A O 1
ATOM 726 N N . LEU A 1 94 ? 13.669 -6.925 -30.241 1.00 95.12 94 LEU A N 1
ATOM 727 C CA . LEU A 1 94 ? 12.589 -5.933 -30.234 1.00 95.12 94 LEU A CA 1
ATOM 728 C C . LEU A 1 94 ? 11.885 -5.865 -28.873 1.00 95.12 94 LEU A C 1
ATOM 730 O O . LEU A 1 94 ? 11.609 -4.771 -28.384 1.00 95.12 94 LEU A O 1
ATOM 734 N N . GLN A 1 95 ? 11.643 -7.016 -28.238 1.00 93.50 95 GLN A N 1
ATOM 735 C CA . GLN A 1 95 ? 11.079 -7.064 -26.887 1.00 93.50 95 GLN A CA 1
ATOM 736 C C . GLN A 1 95 ? 11.972 -6.314 -25.897 1.00 93.50 95 GLN A C 1
ATOM 738 O O . GLN A 1 95 ? 11.473 -5.482 -25.150 1.00 93.50 95 GLN A O 1
ATOM 743 N N . ASN A 1 96 ? 13.292 -6.505 -25.962 1.00 90.62 96 ASN A N 1
ATOM 744 C CA . ASN A 1 96 ? 14.235 -5.799 -25.092 1.00 90.62 96 ASN A CA 1
ATOM 745 C C . ASN A 1 96 ? 14.202 -4.273 -25.261 1.00 90.62 96 ASN A C 1
ATOM 747 O O . ASN A 1 96 ? 14.374 -3.549 -24.281 1.00 90.62 96 ASN A O 1
ATOM 751 N N . ILE A 1 97 ? 13.960 -3.765 -26.473 1.00 92.62 97 ILE A N 1
ATOM 752 C CA . ILE A 1 97 ? 13.779 -2.322 -26.694 1.00 92.62 97 ILE A CA 1
ATOM 753 C C . ILE A 1 97 ? 12.484 -1.837 -26.035 1.00 92.62 97 ILE A C 1
ATOM 755 O O . ILE A 1 97 ? 12.510 -0.865 -25.281 1.00 92.62 97 ILE A O 1
ATOM 759 N N . VAL A 1 98 ? 11.364 -2.526 -26.276 1.00 92.88 98 VAL A N 1
ATOM 760 C CA . VAL A 1 98 ? 10.056 -2.166 -25.699 1.00 92.88 98 VAL A CA 1
ATOM 761 C C . VAL A 1 98 ? 10.097 -2.215 -24.173 1.00 92.88 98 VAL A C 1
ATOM 763 O O . VAL A 1 98 ? 9.618 -1.302 -23.508 1.00 92.88 98 VAL A O 1
ATOM 766 N N . PHE A 1 99 ? 10.726 -3.241 -23.610 1.00 91.56 99 PHE A N 1
ATOM 767 C CA . PHE A 1 99 ? 10.868 -3.428 -22.174 1.00 91.56 99 PHE A CA 1
ATOM 768 C C . PHE A 1 99 ? 11.615 -2.286 -21.485 1.00 91.56 99 PHE A C 1
ATOM 770 O O . PHE A 1 99 ? 11.172 -1.838 -20.432 1.00 91.56 99 PHE A O 1
ATOM 777 N N . LYS A 1 100 ? 12.682 -1.750 -22.091 1.00 87.69 100 LYS A N 1
ATOM 778 C CA . LYS A 1 100 ? 13.386 -0.574 -21.547 1.00 87.69 100 LYS A CA 1
ATOM 779 C C . LYS A 1 100 ? 12.485 0.659 -21.445 1.00 87.69 100 LYS A C 1
ATOM 781 O O . LYS A 1 100 ? 12.625 1.438 -20.509 1.00 87.69 100 LYS A O 1
ATOM 786 N N . ILE A 1 101 ? 11.568 0.834 -22.396 1.00 91.69 101 ILE A N 1
ATOM 787 C CA . ILE A 1 101 ? 10.603 1.942 -22.387 1.00 91.69 101 ILE A CA 1
ATOM 788 C C . ILE A 1 101 ? 9.514 1.678 -21.345 1.00 91.69 101 ILE A C 1
ATOM 790 O O . ILE A 1 101 ? 9.198 2.548 -20.530 1.00 91.69 101 ILE A O 1
ATOM 794 N N . MET A 1 102 ? 8.962 0.462 -21.360 1.00 92.44 102 MET A N 1
ATOM 795 C CA . MET A 1 102 ? 7.897 0.046 -20.457 1.00 92.44 102 MET A CA 1
ATOM 796 C C . MET A 1 10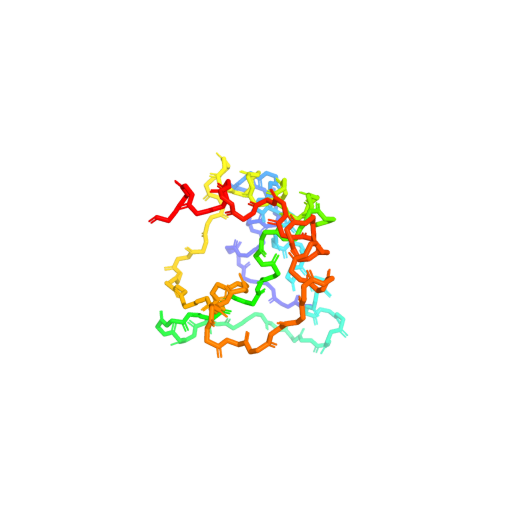2 ? 8.334 0.200 -19.002 1.00 92.44 102 MET A C 1
ATOM 798 O O . MET A 1 102 ? 7.624 0.846 -18.243 1.00 92.44 102 MET A O 1
ATOM 802 N N . TYR A 1 103 ? 9.526 -0.286 -18.650 1.00 91.19 103 TYR A N 1
ATOM 803 C CA . TYR A 1 103 ? 10.088 -0.257 -17.296 1.00 91.19 103 TYR A CA 1
ATOM 804 C C . TYR A 1 103 ? 10.970 0.974 -17.006 1.00 91.19 103 TYR A C 1
ATOM 806 O O . TYR A 1 103 ? 11.917 0.915 -16.222 1.00 91.19 103 TYR A O 1
ATOM 814 N N . SER A 1 104 ? 10.661 2.116 -17.625 1.00 90.69 104 SER A N 1
ATOM 815 C CA . SER A 1 104 ? 11.451 3.357 -17.533 1.00 90.69 104 SER A CA 1
ATOM 816 C C . SER A 1 104 ? 11.628 3.931 -16.119 1.00 90.69 104 SER A C 1
ATOM 818 O O . SER A 1 104 ? 12.535 4.734 -15.905 1.00 90.69 104 SER A O 1
ATOM 820 N N . LYS A 1 105 ? 10.805 3.536 -15.141 1.00 88.50 105 LYS A N 1
ATOM 821 C CA . LYS A 1 105 ? 10.893 4.000 -13.744 1.00 88.50 105 LYS A CA 1
ATOM 822 C C . LYS A 1 105 ? 11.627 3.015 -12.822 1.00 88.50 105 LYS A C 1
ATOM 824 O O . LYS A 1 105 ? 11.728 3.298 -11.632 1.00 88.50 105 LYS A O 1
ATOM 829 N N . GLN A 1 106 ? 12.140 1.889 -13.337 1.00 87.06 106 GLN A N 1
ATOM 830 C CA . GLN A 1 106 ? 12.743 0.822 -12.522 1.00 87.06 106 GLN A CA 1
ATOM 831 C C . GLN A 1 106 ? 13.891 1.335 -11.640 1.00 87.06 106 GLN A C 1
ATOM 833 O O . GLN A 1 106 ? 13.841 1.159 -10.427 1.00 87.06 106 GLN A O 1
ATOM 838 N N . ASN A 1 107 ? 14.869 2.041 -12.219 1.00 86.88 107 ASN A N 1
ATOM 839 C CA . ASN A 1 107 ? 16.036 2.538 -11.476 1.00 86.88 107 ASN A CA 1
ATOM 840 C C . ASN A 1 107 ? 15.644 3.456 -10.306 1.00 86.88 107 ASN A C 1
ATOM 842 O O . ASN A 1 107 ? 16.163 3.298 -9.210 1.00 86.88 107 ASN A O 1
ATOM 846 N N . ARG A 1 108 ? 14.675 4.360 -10.517 1.00 86.25 108 ARG A N 1
ATOM 847 C CA . ARG A 1 108 ? 14.184 5.276 -9.472 1.00 86.25 108 ARG A CA 1
ATOM 848 C C . ARG A 1 108 ? 13.616 4.523 -8.266 1.00 86.25 108 ARG A C 1
ATOM 850 O O . ARG A 1 108 ? 13.761 4.975 -7.140 1.00 86.25 108 ARG A O 1
ATOM 857 N N . LEU A 1 109 ? 12.908 3.418 -8.504 1.00 81.19 109 LEU A N 1
ATOM 858 C CA . LEU A 1 109 ? 12.326 2.621 -7.422 1.00 81.19 109 LEU A CA 1
ATOM 859 C C . LEU A 1 109 ? 13.387 1.785 -6.706 1.00 81.19 109 LEU A C 1
ATOM 861 O O . LEU A 1 109 ? 13.289 1.597 -5.500 1.00 81.19 109 LEU A O 1
ATOM 865 N N . GLU A 1 110 ? 14.403 1.304 -7.425 1.00 80.94 110 GLU A N 1
ATOM 866 C CA . GLU A 1 110 ? 15.502 0.548 -6.815 1.00 80.94 110 GLU A CA 1
ATOM 867 C C . GLU A 1 110 ? 16.377 1.399 -5.888 1.00 80.94 110 GLU A C 1
ATOM 869 O O . GLU A 1 110 ? 16.917 0.858 -4.934 1.00 80.94 110 GLU A O 1
ATOM 874 N N . GLU A 1 111 ? 16.470 2.715 -6.100 1.00 84.12 111 GLU A N 1
ATOM 875 C CA . GLU A 1 111 ? 17.153 3.635 -5.172 1.00 84.12 111 GLU A CA 1
ATOM 876 C C . GLU A 1 111 ? 16.497 3.706 -3.779 1.00 84.12 111 GLU A C 1
ATOM 878 O O . GLU A 1 111 ? 17.092 4.245 -2.848 1.00 84.12 111 GLU A O 1
ATOM 883 N N . GLN A 1 112 ? 15.273 3.190 -3.630 1.00 72.44 112 GLN A N 1
ATOM 884 C CA . GLN A 1 112 ? 14.505 3.207 -2.381 1.00 72.44 112 GLN A CA 1
ATOM 885 C C . GLN A 1 112 ? 14.588 1.884 -1.595 1.00 72.44 112 GLN A C 1
ATOM 887 O O . GLN A 1 112 ? 13.984 1.789 -0.524 1.00 72.44 112 GLN A O 1
ATOM 892 N N . LEU A 1 113 ? 15.284 0.869 -2.132 1.00 66.25 113 LEU A N 1
ATOM 893 C CA . LEU A 1 113 ? 15.525 -0.441 -1.505 1.00 66.25 113 LEU A CA 1
ATOM 894 C C . LEU A 1 113 ? 16.845 -0.458 -0.724 1.00 66.25 113 LEU A C 1
ATOM 896 O O . LEU A 1 113 ? 16.857 -1.093 0.355 1.00 66.25 113 LEU A O 1
#